Protein AF-A0A5S9M6J9-F1 (afdb_monomer)

Mean predicted aligned error: 7.06 Å

InterPro domains:
  IPR015421 Pyridoxal phosphate-dependent transferase, major domain [G3DSA:3.40.640.10] (1-98)
  IPR015424 Pyridoxal phosphate-dependent transferase [SSF53383] (2-103)

Structure (mmCIF, N/CA/C/O backbone):
data_AF-A0A5S9M6J9-F1
#
_entry.id   AF-A0A5S9M6J9-F1
#
loop_
_atom_site.group_PDB
_atom_site.id
_atom_site.type_symbol
_atom_site.label_atom_id
_atom_site.label_alt_id
_atom_site.label_comp_id
_atom_site.label_asym_id
_atom_site.label_entity_id
_atom_site.label_seq_id
_atom_site.pdbx_PDB_ins_code
_atom_site.Cartn_x
_atom_site.Cartn_y
_atom_site.Cartn_z
_atom_site.occupancy
_atom_site.B_iso_or_equiv
_atom_site.auth_seq_id
_atom_site.auth_comp_id
_atom_site.auth_asym_id
_atom_site.auth_atom_id
_atom_site.pdbx_PDB_model_num
ATOM 1 N N . MET A 1 1 ? 1.496 11.338 21.932 1.00 52.81 1 MET A N 1
ATOM 2 C CA . MET A 1 1 ? 1.163 10.751 20.614 1.00 52.81 1 MET A CA 1
ATOM 3 C C . MET A 1 1 ? -0.273 10.256 20.692 1.00 52.81 1 MET A C 1
ATOM 5 O O . MET A 1 1 ? -0.605 9.605 21.674 1.00 52.81 1 MET A O 1
ATOM 9 N N . ASN A 1 2 ? -1.147 10.645 19.760 1.00 64.00 2 ASN A N 1
ATOM 10 C CA . ASN A 1 2 ? -2.572 10.293 19.826 1.00 64.00 2 ASN A CA 1
ATOM 11 C C . ASN A 1 2 ? -2.746 8.809 19.471 1.00 64.00 2 ASN A C 1
ATOM 13 O O . ASN A 1 2 ? -2.453 8.436 18.336 1.00 64.00 2 ASN A O 1
ATOM 17 N N . GLY A 1 3 ? -3.239 7.989 20.406 1.00 77.62 3 GLY A N 1
ATOM 18 C CA 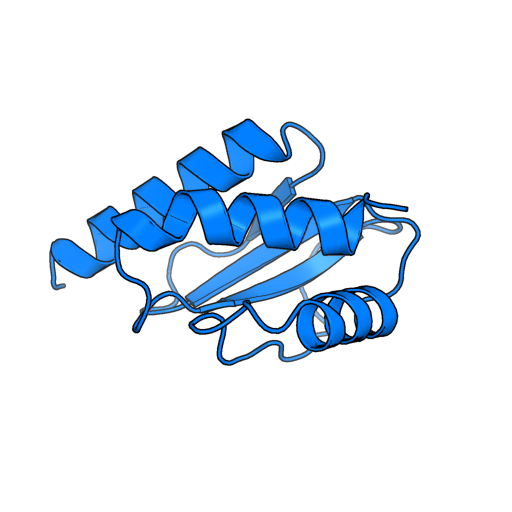. GLY A 1 3 ? -3.408 6.536 20.224 1.00 77.62 3 GLY A CA 1
ATOM 19 C C . GLY A 1 3 ? -4.177 6.146 18.956 1.00 77.62 3 GLY A C 1
ATOM 20 O O . GLY A 1 3 ? -3.832 5.169 18.306 1.00 77.62 3 GLY A O 1
ATOM 21 N N . LEU A 1 4 ? -5.112 6.991 18.514 1.00 82.38 4 LEU A N 1
ATOM 22 C CA . LEU A 1 4 ? -5.872 6.789 17.279 1.00 82.38 4 LEU A CA 1
ATOM 23 C C . LEU A 1 4 ? -4.997 6.705 16.011 1.00 82.38 4 LEU A C 1
ATOM 25 O O . LEU A 1 4 ? -5.313 5.953 15.093 1.00 82.38 4 LEU A O 1
ATOM 29 N N . TYR A 1 5 ? -3.915 7.487 15.915 1.00 83.19 5 TYR A N 1
ATOM 30 C CA . TYR A 1 5 ? -3.035 7.434 14.738 1.00 83.19 5 TYR A CA 1
ATOM 31 C C . TYR A 1 5 ? -2.136 6.198 14.758 1.00 83.19 5 TYR A C 1
ATOM 33 O O . TYR A 1 5 ? -1.877 5.626 13.703 1.00 83.19 5 TYR A O 1
ATOM 41 N N . GLU A 1 6 ? -1.719 5.762 15.945 1.00 85.00 6 GLU A N 1
ATOM 42 C CA . GLU A 1 6 ? -0.976 4.513 16.128 1.00 85.00 6 GLU A CA 1
ATOM 43 C C . GLU A 1 6 ? -1.833 3.299 15.756 1.00 85.00 6 GLU A C 1
ATOM 45 O O . GLU A 1 6 ? -1.377 2.420 15.031 1.00 85.00 6 GLU A O 1
ATOM 50 N N . GLU A 1 7 ? -3.100 3.270 16.174 1.00 88.06 7 GLU A N 1
ATOM 51 C CA . GLU A 1 7 ? -4.036 2.198 15.817 1.00 88.06 7 GLU A CA 1
ATOM 52 C C . GLU A 1 7 ? -4.288 2.134 14.309 1.00 88.06 7 GLU A C 1
ATOM 54 O O . GLU A 1 7 ? -4.207 1.061 13.715 1.00 88.06 7 GLU A O 1
ATOM 59 N N . LYS A 1 8 ? -4.527 3.283 13.662 1.00 88.12 8 LYS A N 1
ATOM 60 C CA . LYS A 1 8 ? -4.677 3.346 12.199 1.00 88.12 8 LYS A CA 1
ATOM 61 C C . LYS A 1 8 ? -3.422 2.871 11.473 1.00 88.12 8 LYS A C 1
ATOM 63 O O . LYS A 1 8 ? -3.532 2.148 10.488 1.00 88.12 8 LYS A O 1
ATOM 68 N N . ARG A 1 9 ? -2.239 3.266 11.954 1.00 88.44 9 ARG A N 1
ATOM 69 C CA . ARG A 1 9 ? -0.953 2.832 11.395 1.00 88.44 9 ARG A CA 1
ATOM 70 C C . ARG A 1 9 ? -0.809 1.315 11.485 1.00 88.44 9 ARG A C 1
ATOM 72 O O . ARG A 1 9 ? -0.531 0.687 10.469 1.00 88.44 9 ARG A O 1
ATOM 79 N N . LYS A 1 10 ? -1.034 0.737 12.670 1.00 90.62 10 LYS A N 1
ATOM 80 C CA . LYS A 1 10 ? -0.958 -0.714 12.896 1.00 90.62 10 LYS A CA 1
ATOM 81 C C . LYS A 1 10 ? -1.924 -1.469 11.994 1.00 90.62 10 LYS A C 1
ATOM 83 O O . LYS A 1 10 ? -1.491 -2.348 11.261 1.00 90.62 10 LYS A O 1
ATOM 88 N N . GLN A 1 11 ? -3.188 -1.051 11.961 1.00 92.19 11 GLN A N 1
ATOM 89 C CA . GLN A 1 11 ? -4.203 -1.680 11.121 1.00 92.19 11 GLN A CA 1
ATOM 90 C C . GLN A 1 11 ? -3.844 -1.608 9.627 1.00 92.19 11 GLN A C 1
ATOM 92 O O . GLN A 1 11 ? -4.028 -2.579 8.899 1.00 92.19 11 GLN A O 1
ATOM 97 N N . LEU A 1 12 ? -3.308 -0.476 9.155 1.00 91.19 12 LEU A N 1
ATOM 98 C CA . LEU A 1 12 ? -2.878 -0.338 7.763 1.00 91.19 12 LEU A CA 1
ATOM 99 C C . LEU A 1 12 ? -1.682 -1.246 7.438 1.00 91.19 12 LEU A C 1
ATOM 101 O O . LEU A 1 12 ? -1.677 -1.873 6.383 1.00 91.19 12 LEU A O 1
ATOM 105 N N . ILE A 1 13 ? -0.693 -1.345 8.330 1.00 92.00 13 ILE A N 1
ATOM 106 C CA . ILE A 1 13 ? 0.465 -2.236 8.158 1.00 92.00 13 ILE A CA 1
ATOM 107 C C . ILE A 1 13 ? 0.034 -3.710 8.166 1.00 92.00 13 ILE A C 1
ATOM 109 O O . ILE A 1 13 ? 0.463 -4.474 7.303 1.00 92.00 13 ILE A O 1
ATOM 113 N N . GLU A 1 14 ? -0.833 -4.109 9.096 1.00 94.44 14 GLU A N 1
ATOM 114 C CA . GLU A 1 14 ? -1.376 -5.471 9.172 1.00 94.44 14 GLU A CA 1
ATOM 115 C C . GLU A 1 14 ? -2.135 -5.851 7.898 1.00 94.44 14 GLU A C 1
ATOM 117 O O . GLU A 1 14 ? -1.902 -6.920 7.329 1.00 94.44 14 GLU A O 1
ATOM 122 N N . GLU A 1 15 ? -2.997 -4.964 7.400 1.00 95.19 15 GLU A N 1
ATOM 123 C CA . GLU A 1 15 ? -3.750 -5.211 6.172 1.00 95.19 15 GLU A CA 1
ATOM 124 C C . GLU A 1 15 ? -2.826 -5.263 4.942 1.00 95.19 15 GLU A C 1
ATOM 126 O O . GLU A 1 15 ? -2.999 -6.127 4.084 1.00 95.19 15 GLU A O 1
ATOM 131 N N . LEU A 1 16 ? -1.806 -4.397 4.859 1.00 94.12 16 LEU A N 1
ATOM 132 C CA . LEU A 1 16 ? -0.796 -4.454 3.795 1.00 94.12 16 LEU A CA 1
ATOM 133 C C . LEU A 1 16 ? -0.061 -5.796 3.798 1.00 94.12 16 LEU A C 1
ATOM 135 O O . LEU A 1 16 ? 0.009 -6.443 2.756 1.00 94.12 16 LEU A O 1
ATOM 139 N N . ASN A 1 17 ? 0.432 -6.239 4.956 1.00 94.69 17 ASN A N 1
ATOM 140 C CA . ASN A 1 17 ? 1.102 -7.533 5.085 1.00 94.69 17 ASN A CA 1
ATOM 141 C C . ASN A 1 17 ? 0.161 -8.697 4.734 1.00 94.69 17 ASN A C 1
ATOM 143 O O . ASN A 1 17 ? 0.582 -9.648 4.084 1.00 94.69 17 ASN A O 1
ATOM 147 N N . THR A 1 18 ? -1.121 -8.602 5.093 1.00 96.00 18 THR A N 1
ATOM 148 C CA . THR A 1 18 ? -2.134 -9.623 4.775 1.00 96.00 18 THR A CA 1
ATOM 149 C C . THR A 1 18 ? -2.412 -9.710 3.272 1.00 96.00 18 THR A C 1
ATOM 151 O O . THR A 1 18 ? -2.479 -10.802 2.714 1.00 96.00 18 THR A O 1
ATOM 154 N N . VAL A 1 19 ? -2.582 -8.568 2.600 1.00 95.19 19 VAL A N 1
ATOM 155 C CA . VAL A 1 19 ? -2.991 -8.510 1.186 1.00 95.19 19 VAL A CA 1
ATOM 156 C C . VAL A 1 19 ? -1.816 -8.718 0.230 1.00 95.19 19 VAL A C 1
ATOM 158 O O . VAL A 1 19 ? -1.980 -9.335 -0.822 1.00 95.19 19 VAL A O 1
ATOM 161 N N . PHE A 1 20 ? -0.633 -8.205 0.568 1.00 94.44 20 PHE A N 1
ATOM 162 C CA . PHE A 1 20 ? 0.539 -8.247 -0.308 1.00 94.44 20 PHE A CA 1
ATOM 163 C C . PHE A 1 20 ? 1.511 -9.382 0.027 1.00 94.44 20 PHE A C 1
ATOM 165 O O . PHE A 1 20 ? 2.277 -9.780 -0.858 1.00 94.44 20 PHE A O 1
ATOM 172 N N . ALA A 1 21 ? 1.473 -9.920 1.252 1.00 93.50 21 ALA A N 1
ATOM 173 C CA . ALA A 1 21 ? 2.414 -10.927 1.741 1.00 93.50 21 ALA A CA 1
ATOM 174 C C . ALA A 1 21 ? 3.871 -10.517 1.437 1.00 93.50 21 ALA A C 1
ATOM 176 O O . ALA A 1 21 ? 4.262 -9.379 1.692 1.00 93.50 21 ALA A O 1
ATOM 177 N N . ASP A 1 22 ? 4.654 -11.391 0.802 1.00 91.88 22 ASP A N 1
ATOM 178 C CA . ASP A 1 22 ? 6.064 -11.146 0.456 1.00 91.88 22 ASP A CA 1
ATOM 179 C C . ASP A 1 22 ? 6.279 -10.069 -0.633 1.00 91.88 22 ASP A C 1
ATOM 181 O O . ASP A 1 22 ? 7.412 -9.792 -1.042 1.00 91.88 22 ASP A O 1
ATOM 185 N N . ASN A 1 23 ? 5.200 -9.464 -1.143 1.00 93.88 23 ASN A N 1
ATOM 186 C CA . ASN A 1 23 ? 5.257 -8.399 -2.141 1.00 93.88 23 ASN A CA 1
ATOM 187 C C . ASN A 1 23 ? 5.234 -6.991 -1.540 1.00 93.88 23 ASN A C 1
ATOM 189 O O . ASN A 1 23 ? 5.195 -6.035 -2.313 1.00 93.88 23 ASN A O 1
ATOM 193 N N . VAL A 1 24 ? 5.256 -6.839 -0.212 1.00 93.38 24 VAL A N 1
ATOM 194 C CA . VAL A 1 24 ? 5.384 -5.536 0.453 1.00 93.38 24 VAL A CA 1
ATOM 195 C C . VAL A 1 24 ? 6.528 -5.538 1.461 1.00 93.38 24 VAL A C 1
ATOM 197 O O . VAL A 1 24 ? 6.794 -6.532 2.131 1.00 93.38 24 VAL A O 1
ATOM 200 N N . ARG A 1 25 ? 7.215 -4.403 1.580 1.00 90.88 25 ARG A N 1
ATOM 201 C CA . ARG A 1 25 ? 8.216 -4.139 2.616 1.00 90.88 25 ARG A CA 1
ATOM 202 C C . ARG A 1 25 ? 7.935 -2.783 3.239 1.00 90.88 25 ARG A C 1
ATOM 204 O O . ARG A 1 25 ? 7.942 -1.780 2.537 1.00 90.88 25 ARG A O 1
ATOM 211 N N . ILE A 1 26 ? 7.697 -2.739 4.545 1.00 88.44 26 ILE A N 1
ATOM 212 C CA . ILE A 1 26 ? 7.481 -1.480 5.266 1.00 88.44 26 ILE A CA 1
ATOM 213 C C . ILE A 1 26 ? 8.840 -0.865 5.614 1.00 88.44 26 ILE A C 1
ATOM 215 O O . ILE A 1 26 ? 9.710 -1.538 6.166 1.00 88.44 26 ILE A O 1
ATOM 219 N N . ILE A 1 27 ? 9.031 0.407 5.270 1.00 81.69 27 ILE A N 1
ATOM 220 C CA . ILE A 1 27 ? 10.273 1.159 5.458 1.00 81.69 27 ILE A CA 1
ATOM 221 C C . ILE A 1 27 ? 9.966 2.393 6.316 1.00 81.69 27 ILE A C 1
ATOM 223 O O . ILE A 1 27 ? 9.194 3.269 5.937 1.00 81.69 27 ILE A O 1
ATOM 227 N N . GLY A 1 28 ? 10.583 2.474 7.494 1.00 69.12 28 GLY A N 1
ATOM 228 C CA . GLY A 1 28 ? 10.452 3.624 8.391 1.00 69.12 28 GLY A CA 1
ATOM 229 C C . GLY A 1 28 ? 9.066 3.756 9.037 1.00 69.12 28 GLY A C 1
ATOM 230 O O . GLY A 1 28 ? 8.161 4.396 8.507 1.00 69.12 28 GLY A O 1
ATOM 231 N N . GLU A 1 29 ? 8.920 3.234 10.254 1.00 60.72 29 GLU A N 1
ATOM 232 C CA . GLU A 1 29 ? 7.666 3.308 11.023 1.00 60.72 29 GLU A CA 1
ATOM 233 C C . GLU A 1 29 ? 7.478 4.641 11.786 1.00 60.72 29 GLU A C 1
ATOM 235 O O . GLU A 1 29 ? 6.425 4.867 12.376 1.00 60.72 29 GLU A O 1
ATOM 240 N N . ASN A 1 30 ? 8.449 5.566 11.734 1.00 56.25 30 ASN A N 1
ATOM 241 C CA . ASN A 1 30 ? 8.584 6.665 12.707 1.00 56.25 30 ASN A CA 1
ATOM 242 C C . ASN A 1 30 ? 8.295 8.099 12.192 1.00 56.25 30 ASN A C 1
ATOM 244 O O . ASN A 1 30 ? 8.711 9.072 12.819 1.00 56.25 30 ASN A O 1
ATOM 248 N N . ALA A 1 31 ? 7.570 8.274 11.078 1.00 57.06 31 ALA A N 1
ATOM 249 C CA . ALA A 1 31 ? 7.340 9.589 10.444 1.00 57.06 31 ALA A CA 1
ATOM 250 C C . ALA A 1 31 ? 5.908 10.161 10.613 1.00 57.06 31 ALA A C 1
ATOM 252 O O . ALA A 1 31 ? 5.284 10.647 9.666 1.00 57.06 31 ALA A O 1
ATOM 253 N N . GLY A 1 32 ? 5.342 10.125 11.824 1.00 73.25 32 GLY A N 1
ATOM 254 C CA . GLY A 1 32 ? 4.112 10.870 12.139 1.00 73.25 32 GLY A CA 1
ATOM 255 C C . GLY A 1 32 ? 2.835 10.315 11.487 1.00 73.25 32 GLY A C 1
ATOM 256 O O . GLY A 1 32 ? 2.235 9.393 12.028 1.00 73.25 32 GLY A O 1
ATOM 257 N N . LEU A 1 33 ? 2.390 10.883 10.359 1.00 79.69 33 LEU A N 1
ATOM 258 C CA . LEU A 1 33 ? 1.107 10.561 9.693 1.00 79.69 33 LEU A CA 1
ATOM 259 C C . LEU A 1 33 ? 1.259 9.856 8.330 1.00 79.69 33 LEU A C 1
ATOM 261 O O . LEU A 1 33 ? 0.286 9.715 7.583 1.00 79.69 33 LEU A O 1
ATOM 265 N N . HIS A 1 34 ? 2.484 9.443 8.003 1.00 83.06 34 HIS A N 1
ATOM 266 C CA . HIS A 1 34 ? 2.804 8.604 6.852 1.00 83.06 34 HIS A CA 1
ATOM 267 C C . HIS A 1 34 ? 3.916 7.597 7.198 1.00 83.06 34 HIS A C 1
ATOM 269 O O . HIS A 1 34 ? 4.518 7.660 8.278 1.00 83.06 34 HIS A O 1
ATOM 275 N N . PHE A 1 35 ? 4.147 6.637 6.304 1.00 82.56 35 PHE A N 1
ATOM 276 C CA . PHE A 1 35 ? 5.330 5.767 6.270 1.00 82.56 35 PHE A CA 1
ATOM 277 C C . PHE A 1 35 ? 5.682 5.407 4.826 1.00 82.56 35 PHE A C 1
ATOM 279 O O . PHE A 1 35 ? 4.869 5.618 3.922 1.00 82.56 35 PHE A O 1
ATOM 286 N N . PHE A 1 36 ? 6.885 4.874 4.613 1.00 83.81 36 PHE A N 1
ATOM 287 C CA . PHE A 1 36 ? 7.302 4.364 3.312 1.00 83.81 36 PHE A CA 1
ATOM 288 C C . PHE A 1 36 ? 7.010 2.867 3.223 1.00 83.81 36 PHE A C 1
ATOM 290 O O . PHE A 1 36 ? 7.135 2.128 4.198 1.00 83.81 36 PHE A O 1
ATOM 297 N N . ALA A 1 37 ? 6.615 2.403 2.048 1.00 87.00 37 ALA A N 1
ATOM 298 C CA . ALA A 1 37 ? 6.482 0.989 1.752 1.00 87.00 37 ALA A CA 1
ATOM 299 C C . ALA A 1 37 ? 6.941 0.718 0.323 1.00 87.00 37 ALA A C 1
ATOM 301 O O . ALA A 1 37 ? 6.659 1.493 -0.585 1.00 87.00 37 ALA A O 1
ATOM 302 N N . GLU A 1 38 ? 7.635 -0.388 0.124 1.00 88.44 38 GLU A N 1
ATOM 303 C CA . GLU A 1 38 ? 8.073 -0.853 -1.182 1.00 88.44 38 GLU A CA 1
ATOM 304 C C . GLU A 1 38 ? 7.246 -2.050 -1.626 1.00 88.44 38 GLU A C 1
ATOM 306 O O . GLU A 1 38 ? 7.037 -2.986 -0.856 1.00 88.44 38 GLU A O 1
ATOM 311 N N . PHE A 1 39 ? 6.806 -2.035 -2.883 1.00 90.81 39 PHE A N 1
ATOM 312 C CA . PHE A 1 39 ? 5.942 -3.069 -3.446 1.00 90.81 39 PHE A CA 1
ATOM 313 C C . PHE A 1 39 ? 6.598 -3.765 -4.624 1.00 90.81 39 PHE A C 1
ATOM 315 O O . PHE A 1 39 ? 7.013 -3.095 -5.568 1.00 90.81 39 PHE A O 1
ATOM 322 N N . ARG A 1 40 ? 6.647 -5.099 -4.615 1.00 92.19 40 ARG A N 1
ATOM 323 C CA . ARG A 1 40 ? 7.163 -5.857 -5.759 1.00 92.19 40 ARG A CA 1
ATOM 324 C C . ARG A 1 40 ? 6.255 -5.634 -6.966 1.00 92.19 40 ARG A C 1
ATOM 326 O O . ARG A 1 40 ? 5.068 -5.937 -6.904 1.00 92.19 40 ARG A O 1
ATOM 333 N N . SER A 1 41 ? 6.794 -5.115 -8.061 1.00 89.19 41 SER A N 1
ATOM 334 C CA . SER A 1 41 ? 6.008 -4.781 -9.246 1.00 89.19 41 SER A CA 1
ATOM 335 C C . SER A 1 41 ? 6.886 -4.640 -10.484 1.00 89.19 41 SER A C 1
ATOM 337 O O . SER A 1 41 ? 7.992 -4.112 -10.420 1.00 89.19 41 SER A O 1
ATOM 339 N N . ASN A 1 42 ? 6.346 -5.053 -11.632 1.00 88.94 42 ASN A N 1
ATOM 340 C CA . ASN A 1 42 ? 6.927 -4.754 -12.946 1.00 88.94 42 ASN A CA 1
ATOM 341 C C . ASN A 1 42 ? 6.444 -3.405 -13.506 1.00 88.94 42 ASN A C 1
ATOM 343 O O . ASN A 1 42 ? 6.897 -2.981 -14.563 1.00 88.94 42 ASN A O 1
ATOM 347 N N . ARG A 1 43 ? 5.485 -2.764 -12.829 1.00 87.31 43 ARG A N 1
ATOM 348 C CA . ARG A 1 43 ? 4.964 -1.442 -13.182 1.00 87.31 43 ARG A CA 1
ATOM 349 C C . ARG A 1 43 ? 5.791 -0.374 -12.505 1.00 87.31 43 ARG A C 1
ATOM 351 O O . ARG A 1 43 ? 6.136 -0.512 -11.337 1.00 87.31 43 ARG A O 1
ATOM 358 N N . THR A 1 44 ? 6.017 0.720 -13.207 1.00 84.44 44 THR A N 1
ATOM 359 C CA . THR A 1 44 ? 6.592 1.935 -12.642 1.00 84.44 44 THR A CA 1
ATOM 360 C C . THR A 1 44 ? 5.642 2.566 -11.623 1.00 84.44 44 THR A C 1
ATOM 362 O O . THR A 1 44 ? 4.422 2.372 -11.652 1.00 84.44 44 THR A O 1
ATOM 365 N N . GLN A 1 45 ? 6.192 3.407 -10.747 1.00 78.62 45 GLN A N 1
ATOM 366 C CA . GLN A 1 45 ? 5.389 4.231 -9.845 1.00 78.62 45 GLN A CA 1
ATOM 367 C C . GLN A 1 45 ? 4.355 5.065 -10.611 1.00 78.62 45 GLN A C 1
ATOM 369 O O . GLN A 1 45 ? 3.206 5.155 -10.188 1.00 78.62 45 GLN A O 1
ATOM 374 N N . HIS A 1 46 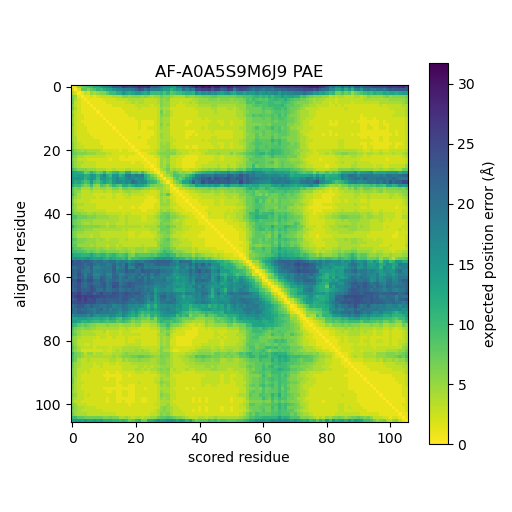? 4.735 5.640 -11.755 1.00 79.25 46 HIS A N 1
ATOM 375 C CA . HIS A 1 46 ? 3.835 6.453 -12.569 1.00 79.25 46 HIS A CA 1
ATOM 376 C C . HIS A 1 46 ? 2.592 5.672 -13.015 1.00 79.25 46 HIS A C 1
ATOM 378 O O . HIS A 1 46 ? 1.473 6.145 -12.822 1.00 79.25 46 HIS A O 1
ATOM 384 N N . GLU A 1 47 ? 2.773 4.455 -13.532 1.00 85.94 47 GLU A N 1
ATOM 385 C CA . GLU A 1 47 ? 1.664 3.588 -13.946 1.00 85.94 47 GLU A CA 1
ATOM 386 C C . GLU A 1 47 ? 0.759 3.217 -12.768 1.00 85.94 47 GLU A C 1
ATOM 388 O O . GLU A 1 47 ? -0.466 3.252 -12.890 1.00 85.94 47 GLU A O 1
ATOM 393 N N . ILE A 1 48 ? 1.343 2.901 -11.608 1.00 85.38 48 ILE A N 1
ATOM 394 C CA . ILE A 1 48 ? 0.582 2.587 -10.390 1.00 85.38 48 ILE A CA 1
ATOM 395 C C . ILE A 1 48 ? -0.263 3.796 -9.968 1.00 85.38 48 ILE A C 1
ATOM 397 O O . ILE A 1 48 ? -1.455 3.651 -9.692 1.00 85.38 48 ILE A O 1
ATOM 401 N N . LEU A 1 49 ? 0.319 5.000 -9.969 1.00 78.50 49 LEU A N 1
ATOM 402 C CA . LEU A 1 49 ? -0.387 6.235 -9.623 1.00 78.50 49 LEU A CA 1
ATOM 403 C C . LEU A 1 49 ? -1.488 6.575 -10.622 1.00 78.50 49 LEU A C 1
ATOM 405 O O . LEU A 1 49 ? -2.571 6.997 -10.217 1.00 78.50 49 LEU A O 1
ATOM 409 N N . GLN A 1 50 ? -1.236 6.389 -11.914 1.00 82.81 50 GLN A N 1
ATOM 410 C CA . GLN A 1 50 ? -2.243 6.601 -12.944 1.00 82.81 50 GLN A CA 1
ATOM 411 C C . GLN A 1 50 ? -3.426 5.644 -12.746 1.00 82.81 50 GLN A C 1
ATOM 413 O O . GLN A 1 50 ? -4.568 6.093 -12.648 1.00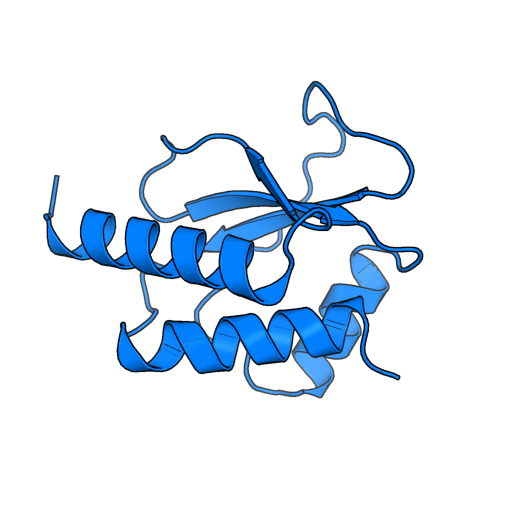 82.81 50 GLN A O 1
ATOM 418 N N . ARG A 1 51 ? -3.155 4.348 -12.558 1.00 85.56 51 ARG A N 1
ATOM 419 C CA . ARG A 1 51 ? -4.185 3.328 -12.303 1.00 85.56 51 ARG A CA 1
ATOM 420 C C . ARG A 1 51 ? -4.966 3.609 -11.019 1.00 85.56 51 ARG A C 1
ATOM 422 O O . ARG A 1 51 ? -6.182 3.432 -10.982 1.00 85.56 51 ARG A O 1
ATOM 429 N N . ALA A 1 52 ? -4.296 4.083 -9.970 1.00 78.25 52 ALA A N 1
AT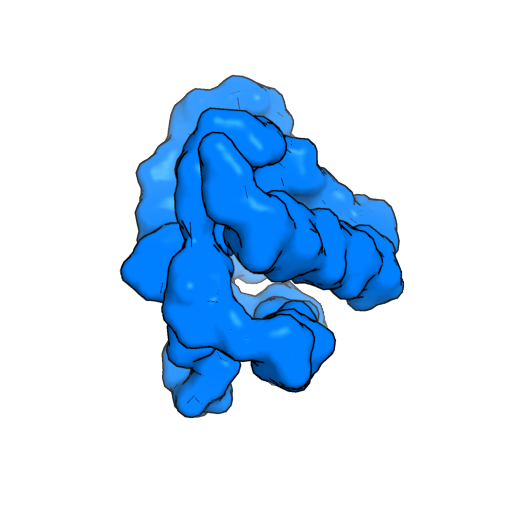OM 430 C CA . ALA A 1 52 ? -4.936 4.484 -8.720 1.00 78.25 52 ALA A CA 1
ATOM 431 C C . ALA A 1 52 ? -5.872 5.697 -8.903 1.00 78.25 52 ALA A C 1
ATOM 433 O O . ALA A 1 52 ? -6.983 5.705 -8.364 1.00 78.25 52 ALA A O 1
ATOM 434 N N . LYS A 1 53 ? -5.456 6.700 -9.692 1.00 74.00 53 LYS A N 1
ATOM 435 C CA . LYS A 1 53 ? -6.261 7.891 -10.023 1.00 74.00 53 LYS A CA 1
ATOM 436 C C . LYS A 1 53 ? -7.484 7.543 -10.869 1.00 74.00 53 LYS A C 1
ATOM 438 O O . LYS A 1 53 ? -8.587 7.983 -10.550 1.00 74.00 53 LYS A O 1
ATOM 443 N N . GLU A 1 54 ? -7.308 6.726 -11.905 1.00 72.75 54 GLU A N 1
ATOM 444 C CA . GLU A 1 54 ? -8.393 6.266 -12.786 1.00 72.75 54 GLU A CA 1
ATOM 445 C C . GLU A 1 54 ? -9.469 5.493 -12.011 1.00 72.75 54 GLU A C 1
ATOM 447 O O . GLU A 1 54 ? -10.662 5.620 -12.285 1.00 72.75 54 GLU A O 1
ATOM 452 N N . ARG A 1 55 ? -9.067 4.771 -10.959 1.00 68.75 55 ARG A N 1
ATOM 453 C CA . ARG A 1 55 ? -9.972 4.036 -10.063 1.00 68.75 55 ARG A CA 1
ATOM 454 C C . ARG A 1 55 ? -10.679 4.925 -9.017 1.00 68.75 55 ARG A C 1
ATOM 456 O O . ARG A 1 55 ? -11.401 4.394 -8.174 1.00 68.75 55 ARG A O 1
ATOM 463 N N . LYS A 1 56 ? -10.514 6.261 -9.073 1.00 55.59 56 LYS A N 1
ATOM 464 C CA . LYS A 1 56 ? -11.257 7.313 -8.328 1.00 55.59 56 LYS A CA 1
ATOM 465 C C . LYS A 1 56 ? -11.464 7.088 -6.811 1.00 55.59 56 LYS A C 1
ATOM 467 O O . LYS A 1 56 ? -12.422 7.615 -6.251 1.00 55.59 56 LYS A O 1
ATOM 472 N N . LYS A 1 57 ? -10.620 6.315 -6.110 1.00 51.53 57 LYS A N 1
ATOM 473 C CA . LYS A 1 57 ? -10.871 5.944 -4.693 1.00 51.53 57 LYS A CA 1
ATOM 474 C C . LYS A 1 57 ? -9.618 5.730 -3.830 1.00 51.53 57 LYS A C 1
ATOM 476 O O . LYS A 1 57 ? -9.623 4.898 -2.924 1.00 51.53 57 LYS A O 1
ATOM 481 N N . MET A 1 58 ? -8.557 6.493 -4.069 1.00 52.78 58 MET A N 1
ATOM 482 C CA . MET A 1 58 ? -7.440 6.620 -3.119 1.00 52.78 58 MET A CA 1
ATOM 483 C C . MET A 1 58 ? -7.514 7.985 -2.426 1.00 52.78 58 MET A C 1
ATOM 485 O O . MET A 1 58 ? -6.584 8.777 -2.482 1.00 52.78 58 MET A O 1
ATOM 489 N N . TYR A 1 59 ? -8.666 8.293 -1.822 1.00 44.81 59 TYR A N 1
ATOM 490 C CA . TYR A 1 59 ? -8.778 9.438 -0.917 1.00 44.81 59 TYR A CA 1
ATOM 491 C C . TYR A 1 59 ? -8.104 9.058 0.407 1.00 44.81 59 TYR A C 1
ATOM 493 O O . TYR A 1 59 ? -8.487 8.061 1.018 1.00 44.81 59 TYR A O 1
ATOM 501 N N . GLY A 1 60 ? -7.082 9.812 0.822 1.00 46.66 60 GLY A N 1
ATOM 502 C CA . GLY A 1 60 ? -6.397 9.635 2.109 1.00 46.66 60 GLY A CA 1
ATOM 503 C C . GLY A 1 60 ? -4.901 9.321 2.025 1.00 46.66 60 GLY A C 1
ATOM 504 O O . GLY A 1 60 ? -4.187 9.613 2.980 1.00 46.66 60 GLY A O 1
ATOM 505 N N . MET A 1 61 ? -4.401 8.816 0.890 1.00 51.09 61 MET A N 1
ATOM 506 C CA . MET A 1 61 ? -2.958 8.716 0.613 1.00 51.09 61 MET A CA 1
ATOM 507 C C . MET A 1 61 ? -2.499 9.985 -0.118 1.00 51.09 61 MET A C 1
ATOM 509 O O . MET A 1 61 ? -2.177 9.967 -1.302 1.00 51.09 61 MET A O 1
ATOM 513 N N . ASP A 1 62 ? -2.540 11.122 0.577 1.00 47.41 62 ASP A N 1
ATOM 514 C CA . ASP A 1 62 ? -2.437 12.445 -0.058 1.00 47.41 62 ASP A CA 1
ATOM 515 C C . ASP A 1 62 ? -1.022 12.831 -0.530 1.00 47.41 62 ASP A C 1
ATOM 517 O O . ASP A 1 62 ? -0.826 13.931 -1.047 1.00 47.41 62 ASP A O 1
ATOM 521 N N . ARG A 1 63 ? -0.010 11.970 -0.375 1.00 50.84 63 ARG A N 1
ATOM 522 C CA . ARG A 1 63 ? 1.362 12.269 -0.813 1.00 50.84 63 ARG A CA 1
ATOM 523 C C . ARG A 1 63 ? 2.070 11.015 -1.294 1.00 50.84 63 ARG A C 1
ATOM 525 O O . ARG A 1 63 ? 2.650 10.300 -0.494 1.00 50.84 63 ARG A O 1
ATOM 532 N N . PHE A 1 64 ? 2.056 10.792 -2.603 1.00 54.47 64 PHE A N 1
ATOM 533 C CA . PHE A 1 64 ? 3.046 9.947 -3.261 1.00 54.47 64 PHE A CA 1
ATOM 534 C C . PHE A 1 64 ? 4.186 10.855 -3.705 1.00 54.47 64 PHE A C 1
ATOM 536 O O . PHE A 1 64 ? 4.090 11.488 -4.756 1.00 54.47 64 PHE A O 1
ATOM 543 N N . THR A 1 65 ? 5.231 10.966 -2.893 1.00 50.28 65 THR A N 1
ATOM 544 C CA . THR A 1 65 ? 6.428 11.725 -3.266 1.00 50.28 65 THR A CA 1
ATOM 545 C C . THR A 1 65 ? 7.594 10.767 -3.434 1.00 50.28 65 THR A C 1
ATOM 547 O O . THR A 1 65 ? 7.722 9.796 -2.692 1.00 50.28 65 THR A O 1
ATOM 550 N N . LEU A 1 66 ? 8.393 11.039 -4.458 1.00 47.38 66 LEU A N 1
ATOM 551 C CA . LEU A 1 66 ? 9.632 10.354 -4.773 1.00 47.38 66 LEU A CA 1
ATOM 552 C C . LEU A 1 66 ? 10.651 10.583 -3.652 1.00 47.38 66 LEU A C 1
ATOM 554 O O . LEU A 1 66 ? 10.841 11.722 -3.226 1.00 47.38 66 LEU A O 1
ATOM 558 N N . ASP A 1 67 ? 11.345 9.526 -3.258 1.00 48.16 67 ASP A N 1
ATOM 559 C CA . ASP A 1 67 ? 12.750 9.660 -2.907 1.00 48.16 67 ASP A CA 1
ATOM 560 C C . ASP A 1 67 ? 13.496 8.514 -3.603 1.00 48.16 67 ASP A C 1
ATOM 562 O O . ASP A 1 67 ? 13.503 7.374 -3.141 1.00 48.16 67 ASP A O 1
ATOM 566 N N . GLU A 1 68 ? 14.051 8.805 -4.787 1.00 48.00 68 GLU A N 1
ATOM 567 C CA . GLU A 1 68 ? 14.902 7.887 -5.569 1.00 48.00 68 GLU A CA 1
ATOM 568 C C . GLU A 1 68 ? 16.168 7.472 -4.803 1.00 48.00 68 GLU A C 1
ATOM 570 O O . GLU A 1 68 ? 16.921 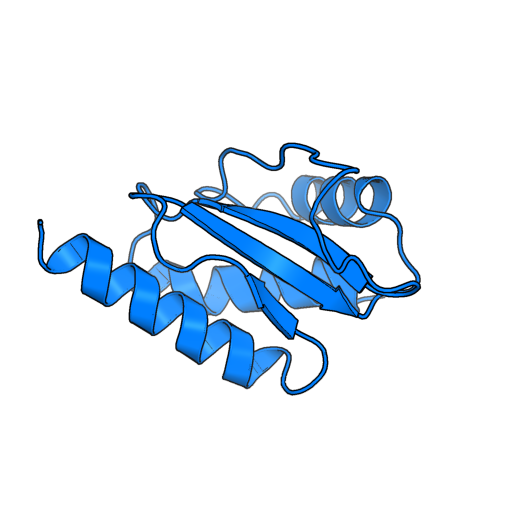6.617 -5.264 1.00 48.00 68 GLU A O 1
ATOM 575 N N . GLN A 1 69 ? 16.407 8.065 -3.630 1.00 49.91 69 GLN A N 1
ATOM 576 C CA . GLN A 1 69 ? 17.564 7.817 -2.786 1.00 49.91 69 GLN A CA 1
ATOM 577 C C . GLN A 1 69 ? 17.213 7.054 -1.506 1.00 49.91 69 GLN A C 1
ATOM 579 O O . GLN A 1 69 ? 18.006 7.080 -0.566 1.00 49.91 69 GLN A O 1
ATOM 584 N N . LEU A 1 70 ? 16.072 6.348 -1.448 1.00 55.69 70 LEU A N 1
ATOM 585 C CA . LEU A 1 70 ? 15.778 5.450 -0.327 1.00 55.69 70 LEU A CA 1
ATOM 586 C C . LEU A 1 70 ? 16.915 4.419 -0.171 1.00 55.69 70 LEU A C 1
ATOM 588 O O . LEU A 1 70 ? 17.115 3.574 -1.053 1.00 55.69 70 LEU A O 1
ATOM 592 N N . PRO A 1 71 ? 17.677 4.455 0.940 1.00 51.03 71 PRO A N 1
ATOM 593 C CA . PRO A 1 71 ? 18.738 3.489 1.176 1.00 51.03 71 PRO A CA 1
ATOM 594 C C . PRO A 1 71 ? 18.141 2.078 1.221 1.00 51.03 71 PRO A C 1
ATOM 596 O O . PRO A 1 71 ? 17.284 1.790 2.054 1.00 51.03 71 PRO A O 1
ATOM 599 N N . GLY A 1 72 ? 18.594 1.194 0.330 1.00 57.81 72 GLY A N 1
ATOM 600 C CA . GLY A 1 72 ? 18.115 -0.191 0.260 1.00 57.81 72 GLY A CA 1
ATOM 601 C C . GLY A 1 7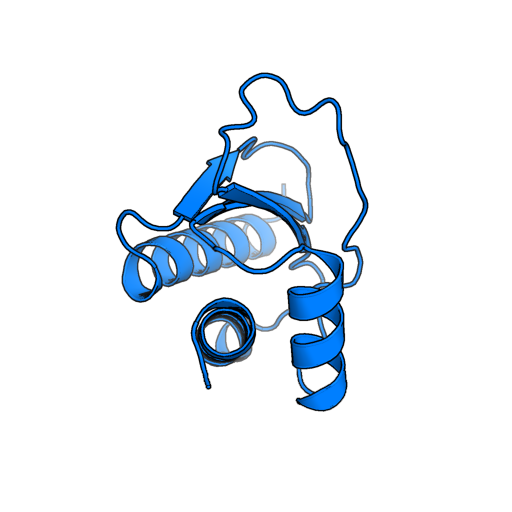2 ? 17.021 -0.468 -0.774 1.00 57.81 72 GLY A C 1
ATOM 602 O O . GLY A 1 72 ? 16.470 -1.571 -0.745 1.00 57.81 72 GLY A O 1
ATOM 603 N N . HIS A 1 73 ? 16.753 0.472 -1.690 1.00 63.53 73 HIS A N 1
ATOM 604 C CA . HIS A 1 73 ? 15.886 0.239 -2.844 1.00 63.53 73 HIS A CA 1
ATOM 605 C C . HIS A 1 73 ? 16.315 -1.007 -3.630 1.00 63.53 73 HIS A C 1
ATOM 607 O O . HIS A 1 73 ? 17.473 -1.137 -4.043 1.00 63.53 73 HIS A O 1
ATOM 613 N N . GLN A 1 74 ? 15.382 -1.938 -3.828 1.00 67.50 74 GLN A N 1
ATOM 614 C CA . GLN A 1 74 ? 15.629 -3.166 -4.580 1.00 67.50 74 GLN A CA 1
ATOM 615 C C . GLN A 1 74 ? 15.035 -3.088 -5.990 1.00 67.50 74 GLN A C 1
ATOM 617 O O . GLN A 1 74 ? 13.857 -2.757 -6.133 1.00 67.50 74 GLN A O 1
ATOM 622 N N . PRO A 1 75 ? 15.792 -3.482 -7.035 1.00 73.44 75 PRO A N 1
ATOM 623 C CA . PRO A 1 75 ? 15.233 -3.651 -8.371 1.00 73.44 75 PRO A CA 1
ATOM 624 C C . PRO A 1 75 ? 13.989 -4.549 -8.347 1.00 73.44 75 PRO A C 1
ATOM 626 O O . PRO A 1 75 ? 13.989 -5.612 -7.724 1.00 73.44 75 PRO A O 1
ATOM 629 N N . GLY A 1 76 ? 12.927 -4.119 -9.030 1.00 83.44 76 GLY A N 1
ATOM 630 C CA . GLY A 1 76 ? 11.639 -4.820 -9.045 1.00 83.44 76 GLY A CA 1
ATOM 631 C C . GLY A 1 76 ? 10.725 -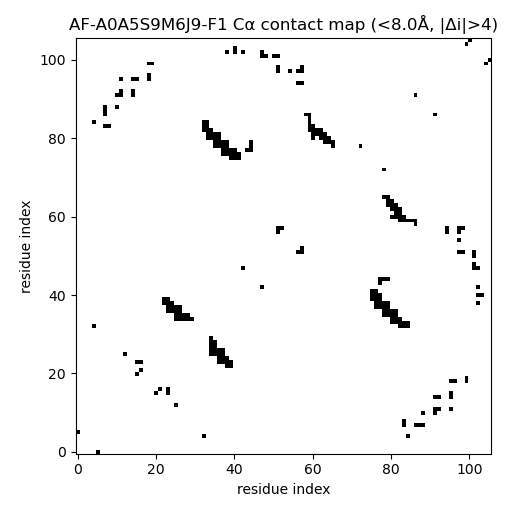4.503 -7.859 1.00 83.44 76 GLY A C 1
ATOM 632 O O . GLY A 1 76 ? 9.640 -5.078 -7.777 1.00 83.44 76 GLY A O 1
ATOM 633 N N . PHE A 1 77 ? 11.125 -3.595 -6.966 1.00 86.50 77 PHE A N 1
ATOM 634 C CA . PHE A 1 77 ? 10.243 -2.975 -5.984 1.00 86.50 77 PHE A CA 1
ATOM 635 C C . PHE A 1 77 ? 9.969 -1.519 -6.354 1.00 86.50 77 PHE A C 1
ATOM 637 O O . PHE A 1 77 ? 10.781 -0.863 -6.994 1.00 86.50 77 PH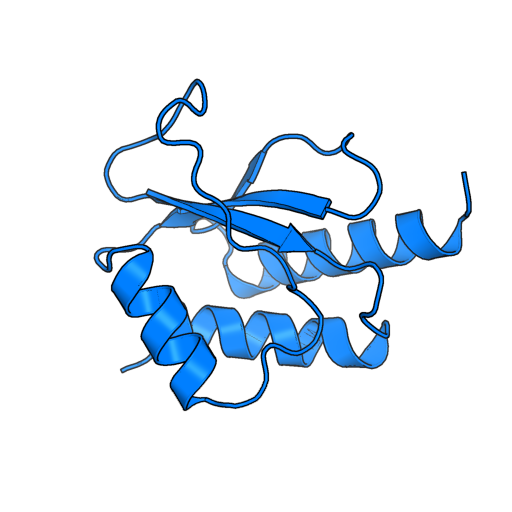E A O 1
ATOM 644 N N . VAL A 1 78 ? 8.809 -1.011 -5.949 1.00 86.12 78 VAL A N 1
ATOM 645 C CA . VAL A 1 78 ? 8.394 0.372 -6.175 1.00 86.12 78 VAL A CA 1
ATOM 646 C C . VAL A 1 78 ? 8.112 1.028 -4.829 1.00 86.12 78 VAL A C 1
ATOM 648 O O . VAL A 1 78 ? 7.185 0.586 -4.142 1.00 86.12 78 VAL A O 1
ATOM 651 N N . PRO A 1 79 ? 8.872 2.064 -4.438 1.00 83.38 79 PRO A N 1
ATOM 652 C CA . PRO A 1 79 ? 8.638 2.782 -3.198 1.00 83.38 79 PRO A CA 1
ATOM 653 C C . PRO A 1 79 ? 7.411 3.684 -3.320 1.00 83.38 79 PRO A C 1
ATOM 655 O O . PRO A 1 79 ? 7.240 4.413 -4.295 1.00 83.38 79 PRO A O 1
ATOM 658 N N . LEU A 1 80 ? 6.559 3.654 -2.302 1.00 81.38 80 LEU A N 1
ATOM 659 C CA . LEU A 1 80 ? 5.398 4.518 -2.143 1.00 81.38 80 LEU A CA 1
ATOM 660 C C . LEU A 1 80 ? 5.373 5.089 -0.725 1.00 81.38 80 LEU A C 1
ATOM 662 O O . LEU A 1 80 ? 5.637 4.396 0.256 1.00 81.38 80 LEU A O 1
ATOM 666 N N . 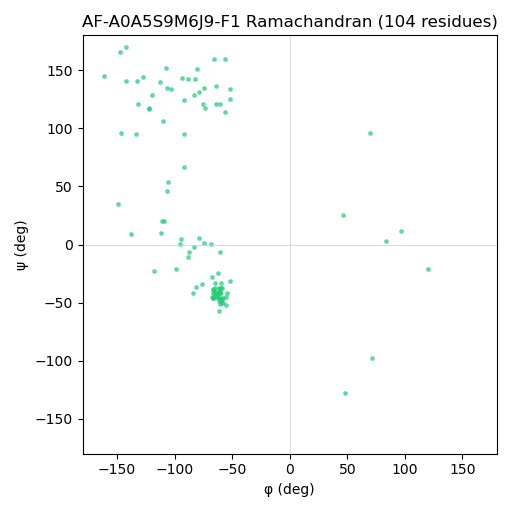VAL A 1 81 ? 4.990 6.358 -0.618 1.00 81.94 81 VAL A N 1
ATOM 667 C CA . VAL A 1 81 ? 4.664 6.999 0.659 1.00 81.94 81 VAL A CA 1
ATOM 668 C C . VAL A 1 81 ? 3.168 6.844 0.906 1.00 81.94 81 VAL A C 1
ATOM 670 O O . VAL A 1 81 ? 2.351 7.238 0.073 1.00 81.94 81 VAL A O 1
ATOM 673 N N . LEU A 1 82 ? 2.797 6.266 2.048 1.00 82.88 82 LEU A N 1
ATOM 674 C CA . LEU A 1 82 ? 1.405 6.013 2.415 1.00 82.88 82 LEU A CA 1
ATOM 675 C C . LEU A 1 82 ? 0.996 6.939 3.561 1.00 82.88 82 LEU A C 1
ATOM 677 O O . LEU A 1 82 ? 1.405 6.754 4.708 1.00 82.88 82 LEU A O 1
ATOM 681 N N . GLY A 1 83 ? 0.192 7.953 3.241 1.00 83.81 83 GLY A N 1
ATOM 682 C CA . GLY A 1 83 ? -0.469 8.812 4.226 1.00 83.81 83 GLY A CA 1
ATOM 683 C C . GLY A 1 83 ? -1.751 8.174 4.763 1.00 83.81 83 GLY A C 1
ATOM 684 O O . GLY A 1 83 ? -2.480 7.527 4.015 1.00 83.81 83 GLY A O 1
ATOM 685 N N . PHE A 1 84 ? -2.029 8.359 6.056 1.00 83.19 84 PHE A N 1
ATOM 686 C CA . PHE A 1 84 ? -3.228 7.802 6.705 1.00 83.19 84 PHE A CA 1
ATOM 687 C C . PHE A 1 84 ? -3.929 8.780 7.667 1.00 83.19 84 PHE A C 1
ATOM 689 O O . PHE A 1 84 ? -4.870 8.397 8.364 1.00 83.19 84 PHE A O 1
ATOM 696 N N . SER A 1 85 ? -3.525 10.057 7.697 1.00 79.56 85 SER A N 1
ATOM 697 C CA . SER A 1 85 ? -4.102 11.082 8.587 1.00 79.56 85 SER A CA 1
ATOM 698 C C . SER A 1 85 ? -5.618 11.224 8.448 1.00 79.56 85 SER A C 1
ATOM 700 O O . SER A 1 85 ? -6.334 11.271 9.448 1.00 79.56 85 SER A O 1
ATOM 702 N N . HIS A 1 86 ? -6.104 11.265 7.207 1.00 78.88 86 HIS A N 1
ATOM 703 C CA . HIS A 1 86 ? -7.514 11.475 6.873 1.00 78.88 86 HIS A CA 1
ATOM 704 C C . HIS A 1 86 ? -8.283 10.165 6.650 1.00 78.88 86 HIS A C 1
ATOM 706 O O . HIS A 1 86 ? -9.476 10.197 6.361 1.00 78.88 86 HIS A O 1
ATOM 712 N N . MET A 1 87 ? -7.622 9.012 6.786 1.00 81.50 87 MET A N 1
ATOM 713 C CA . MET A 1 87 ? -8.240 7.709 6.556 1.00 81.50 87 MET A CA 1
ATOM 714 C C . MET A 1 87 ? -9.077 7.305 7.772 1.00 81.50 87 MET A C 1
ATOM 716 O O . MET A 1 87 ? -8.608 7.388 8.913 1.00 81.50 87 MET A O 1
ATOM 720 N N . LYS A 1 88 ? -10.320 6.872 7.560 1.00 86.31 88 LYS A N 1
ATOM 721 C CA . LYS A 1 88 ? -11.101 6.204 8.608 1.00 86.31 88 LYS A CA 1
ATOM 722 C C . LYS A 1 88 ? -10.669 4.742 8.700 1.00 86.31 88 LYS A C 1
ATOM 724 O O . LYS A 1 88 ? -10.262 4.162 7.701 1.00 86.31 88 LYS A O 1
ATOM 729 N N . GLN A 1 89 ? -10.771 4.132 9.881 1.00 86.94 89 GLN A N 1
ATOM 730 C CA . GLN A 1 89 ? -10.384 2.724 10.062 1.00 86.94 89 GLN A CA 1
ATOM 731 C C . GLN A 1 89 ? -11.178 1.776 9.150 1.00 86.94 89 GLN A C 1
ATOM 733 O O . GLN A 1 89 ? -10.612 0.846 8.585 1.00 86.94 89 GLN A O 1
ATOM 738 N N . GLU A 1 90 ? -12.466 2.058 8.938 1.00 88.50 90 GLU A N 1
ATOM 739 C CA . GLU A 1 90 ? -13.335 1.322 8.006 1.00 88.50 90 GLU A CA 1
ATOM 740 C C . GLU A 1 90 ? -12.869 1.398 6.538 1.00 88.50 90 GLU A C 1
ATOM 742 O O . GLU A 1 90 ? -13.141 0.494 5.750 1.00 88.50 90 GLU A O 1
ATOM 747 N N . ASP A 1 91 ? -12.119 2.444 6.173 1.00 86.94 91 ASP A N 1
ATOM 748 C CA . ASP A 1 91 ? -11.631 2.663 4.812 1.00 86.94 91 ASP A CA 1
ATOM 749 C C . ASP A 1 91 ? -10.274 1.992 4.540 1.00 86.94 91 ASP A C 1
ATOM 751 O O . ASP A 1 91 ? -9.872 1.899 3.377 1.00 86.94 91 ASP A O 1
ATOM 755 N N . ILE A 1 92 ? -9.578 1.489 5.571 1.00 89.19 92 ILE A N 1
ATOM 756 C CA . ILE A 1 92 ? -8.239 0.889 5.439 1.00 89.19 92 ILE A CA 1
ATOM 757 C C . ILE A 1 92 ? -8.277 -0.337 4.527 1.00 89.19 92 ILE A C 1
ATOM 759 O O . ILE A 1 92 ? -7.619 -0.354 3.487 1.00 89.19 92 ILE A O 1
ATOM 763 N N . GLN A 1 93 ? -9.099 -1.334 4.858 1.00 90.69 93 GLN A N 1
ATOM 764 C CA . GLN A 1 93 ? -9.227 -2.550 4.056 1.00 90.69 93 GLN A CA 1
ATOM 765 C C . GLN A 1 93 ? -9.587 -2.269 2.585 1.00 90.69 93 GLN A C 1
ATOM 767 O O . GLN A 1 93 ? -8.882 -2.743 1.686 1.00 90.69 93 GLN A O 1
ATOM 772 N N . PRO A 1 94 ? -10.643 -1.493 2.268 1.00 88.81 94 PRO A N 1
ATOM 773 C CA . PRO A 1 94 ? -10.971 -1.222 0.876 1.00 88.81 94 PRO A CA 1
ATOM 774 C C . PRO A 1 94 ? -9.913 -0.356 0.175 1.00 88.81 94 PRO A C 1
ATOM 776 O O . PRO A 1 94 ? -9.758 -0.487 -1.039 1.00 88.81 94 PRO A O 1
ATOM 779 N N . ALA A 1 95 ? -9.170 0.503 0.884 1.00 87.06 95 ALA A N 1
ATOM 780 C CA . ALA A 1 95 ? -8.045 1.239 0.306 1.00 87.06 95 ALA A CA 1
ATOM 781 C C . ALA A 1 95 ? -6.876 0.312 -0.063 1.00 87.06 95 ALA A C 1
ATOM 783 O O . ALA A 1 95 ? -6.365 0.407 -1.180 1.00 87.06 95 ALA A O 1
ATOM 784 N N . VAL A 1 96 ? -6.503 -0.627 0.813 1.00 90.75 96 VAL A N 1
ATOM 785 C CA . VAL A 1 96 ? -5.423 -1.593 0.550 1.00 90.75 96 VAL A CA 1
ATOM 786 C C . VAL A 1 96 ? -5.760 -2.497 -0.638 1.00 90.75 96 VAL A C 1
ATOM 788 O O . VAL A 1 96 ? -4.924 -2.683 -1.521 1.00 90.75 96 VAL A O 1
ATOM 791 N N . LYS A 1 97 ? -7.006 -2.977 -0.747 1.00 90.06 97 LYS A N 1
ATOM 792 C CA . LYS A 1 97 ? -7.449 -3.752 -1.923 1.00 90.06 97 LYS A CA 1
ATOM 793 C C . LYS A 1 97 ? -7.349 -2.956 -3.225 1.00 90.06 97 LYS A C 1
ATOM 795 O O . LYS A 1 97 ? -6.890 -3.472 -4.238 1.00 90.06 97 LYS A O 1
ATOM 800 N N . ARG A 1 98 ? -7.724 -1.673 -3.203 1.00 86.69 98 ARG A N 1
ATOM 801 C CA . ARG A 1 98 ? -7.593 -0.792 -4.376 1.00 86.69 98 ARG A CA 1
ATOM 802 C C . ARG A 1 98 ? -6.137 -0.558 -4.770 1.00 86.69 98 ARG A C 1
ATOM 804 O O . ARG A 1 98 ? -5.841 -0.505 -5.963 1.00 86.69 98 ARG A O 1
ATOM 811 N N . LEU A 1 99 ? -5.241 -0.435 -3.791 1.00 88.44 99 LEU A N 1
ATOM 812 C CA . LEU A 1 99 ? -3.804 -0.352 -4.040 1.00 88.44 99 LEU A CA 1
ATOM 813 C C . LEU A 1 99 ? -3.285 -1.647 -4.682 1.00 88.44 99 LEU A C 1
ATOM 815 O O . LEU A 1 99 ? -2.556 -1.584 -5.670 1.00 88.44 99 LEU A O 1
ATOM 819 N N . TYR A 1 100 ? -3.721 -2.810 -4.190 1.00 91.38 100 TYR A N 1
ATOM 820 C CA . TYR A 1 100 ? -3.370 -4.102 -4.782 1.00 91.38 100 TYR A CA 1
ATOM 821 C C . TYR A 1 100 ? -3.800 -4.184 -6.250 1.00 91.38 100 TYR A C 1
ATOM 823 O O . TYR A 1 100 ? -2.996 -4.522 -7.114 1.00 91.38 100 TYR A O 1
ATOM 831 N N . ASP A 1 101 ? -5.026 -3.776 -6.575 1.00 89.50 101 ASP A N 1
ATOM 832 C CA . ASP A 1 101 ? -5.512 -3.753 -7.959 1.00 89.50 101 ASP A CA 1
ATOM 833 C C . ASP A 1 101 ? -4.752 -2.760 -8.858 1.00 89.50 101 ASP A C 1
ATOM 835 O O . ASP A 1 101 ? -4.577 -2.995 -10.062 1.00 89.50 101 ASP A O 1
ATOM 839 N N . ALA A 1 102 ? -4.291 -1.637 -8.301 1.00 87.88 102 ALA A N 1
ATOM 840 C CA . ALA A 1 102 ? -3.455 -0.690 -9.030 1.00 87.88 102 ALA A CA 1
ATOM 841 C C . ALA A 1 102 ? -2.083 -1.301 -9.365 1.00 87.88 102 ALA A C 1
ATOM 843 O O . ALA A 1 102 ? -1.599 -1.110 -10.482 1.00 87.88 102 ALA A O 1
ATOM 844 N N . ILE A 1 103 ? -1.507 -2.081 -8.443 1.00 89.75 103 ILE A N 1
ATOM 845 C CA . ILE A 1 103 ? -0.170 -2.680 -8.569 1.00 89.75 103 ILE A CA 1
ATOM 846 C C . ILE A 1 103 ? -0.177 -3.991 -9.362 1.00 89.75 103 ILE A C 1
ATOM 848 O O . ILE A 1 103 ? 0.688 -4.172 -10.217 1.00 89.75 103 ILE A O 1
ATOM 852 N N . PHE A 1 104 ? -1.151 -4.876 -9.147 1.00 90.44 104 PHE A N 1
ATOM 853 C CA . PHE A 1 104 ? -1.204 -6.228 -9.726 1.00 90.44 104 PHE A CA 1
ATOM 854 C C . PHE A 1 104 ? -2.396 -6.484 -10.636 1.00 90.44 104 PHE A C 1
ATOM 856 O O . PHE A 1 104 ? -2.313 -7.355 -11.499 1.00 90.44 104 PHE A O 1
ATOM 863 N N . GLY A 1 105 ? -3.485 -5.727 -10.489 1.00 85.94 105 GLY A N 1
ATOM 864 C CA . GLY A 1 105 ? -4.685 -5.919 -11.303 1.00 85.94 105 GLY A CA 1
ATOM 865 C C . GLY A 1 105 ? -4.390 -5.828 -12.802 1.00 85.94 105 GLY A C 1
ATOM 866 O O . GLY A 1 105 ? -3.382 -5.251 -13.212 1.00 85.94 105 GLY A O 1
ATOM 867 N N . LYS A 1 106 ? -5.269 -6.390 -13.634 1.00 71.25 106 LYS A N 1
ATOM 868 C CA . LYS A 1 106 ? -5.196 -6.212 -15.093 1.00 71.25 106 LYS A CA 1
ATOM 869 C C . LYS A 1 106 ? -5.437 -4.744 -15.450 1.00 71.25 106 LYS A C 1
ATOM 871 O O . LYS A 1 106 ? -6.230 -4.074 -14.746 1.00 71.25 106 LYS A O 1
#

Nearest PDB structures (foldseek):
  5t4j-assembly1_B  TM=8.510E-01  e=5.589E-08  Bacillus subtilis
  5x03-assembly1_A  TM=8.085E-01  e=4.607E-08  Bacillus subtilis subsp. subtilis str. 168
  6uxz-assembly1_B  TM=8.543E-01  e=1.567E-07  Bacillus subtilis subsp. subtilis str. 168
  4tv7-assembly2_D  TM=8.266E-01  e=1.154E-06  Bacillus subtilis subsp. subtilis str. 168
  4tv7-assembly1_B  TM=8.585E-01  e=1.082E-06  Bacillus subtilis subsp. subtilis str. 168

Sequence (106 aa):
MNGLYEEKRKQLIEELNTVFADNVRIIGENAGLHFFAEFRSNRTQHEILQRAKERKKMYGMDRFTLDEQLPGHQPGFVPLVLGFSHMKQEDIQPAVKRLYDAIFGK

Solvent-accessible surface area (backbone atoms only — not comparable to full-atom values): 6218 Å² total; per-residue (Å²): 131,66,65,69,60,55,51,47,50,51,54,45,52,53,49,44,48,69,76,44,43,96,36,50,45,85,42,63,91,80,56,88,53,35,35,38,34,32,32,60,34,96,57,53,63,68,57,29,52,50,45,36,55,77,63,74,62,66,81,32,47,83,46,79,62,88,65,96,74,53,87,82,76,49,92,55,46,35,78,40,34,47,32,50,75,75,46,52,75,86,49,40,63,62,39,51,53,48,50,47,43,30,62,70,46,133

Radius of gyration: 12.89 Å; Cα contacts (8 Å, |Δi|>4): 134; chains: 1; bounding box: 32×24×36 Å

Organism: Bacillus safensis (NCBI:txid561879)

Foldseek 3Di:
DPVVQVVLLVLLVVLLCVLQPVQKDWADPDDPFKTKMKGQAPDAPVQLVVQLVVVVPLPFQPDFDDDPPDPPDDPRIYMGIGGHPPPDSVCSNVNSVSSCCSGPND

Secondary structure (DSSP, 8-state):
--HHHHHHHHHHHHHHHHHHGGGEEEE-S-STTEEEEEEE-SS-HHHHHHHHHHTT--TT-------TT-TTPPTTEEEEEEE-TT--HHHHHHHHHHHHHHHT--

pLDDT: mean 78.53, std 14.85, range [44.81, 96.0]